Protein AF-A0A965RPR1-F1 (afdb_monomer_lite)

Structure (mmCIF, N/CA/C/O backbone):
data_AF-A0A965RPR1-F1
#
_entry.id   AF-A0A965RPR1-F1
#
loop_
_atom_site.group_PDB
_atom_site.id
_atom_site.type_symbol
_atom_site.label_atom_id
_atom_site.label_alt_id
_atom_site.label_comp_id
_atom_site.label_asym_id
_atom_site.label_entity_id
_atom_site.label_seq_id
_atom_site.pdbx_PDB_ins_code
_atom_site.Cartn_x
_atom_site.Cartn_y
_atom_site.Cartn_z
_atom_site.occupancy
_atom_site.B_iso_or_equiv
_atom_site.auth_seq_id
_atom_site.auth_comp_id
_atom_site.auth_asym_id
_atom_site.auth_atom_id
_atom_site.pdbx_PDB_model_num
ATOM 1 N N . MET A 1 1 ? 38.998 30.867 -59.339 1.00 54.34 1 MET A N 1
ATOM 2 C CA . MET A 1 1 ? 39.205 29.703 -58.448 1.00 54.34 1 MET A CA 1
ATOM 3 C C . MET A 1 1 ? 38.039 29.606 -57.476 1.00 54.34 1 MET A C 1
ATOM 5 O O . MET A 1 1 ? 37.898 30.501 -56.659 1.00 54.34 1 MET A O 1
ATOM 9 N N . ILE A 1 2 ? 37.206 28.564 -57.573 1.00 48.44 2 ILE A N 1
ATOM 10 C CA . ILE A 1 2 ? 36.244 28.164 -56.528 1.00 48.44 2 ILE A CA 1
ATOM 11 C C . ILE A 1 2 ? 36.186 26.627 -56.563 1.00 48.44 2 ILE A C 1
ATOM 13 O O . ILE A 1 2 ? 35.828 26.083 -57.611 1.00 48.44 2 ILE A O 1
ATOM 17 N N . PRO A 1 3 ? 36.564 25.893 -55.501 1.00 59.62 3 PRO A N 1
ATOM 18 C CA . PRO A 1 3 ? 36.508 24.438 -55.530 1.00 59.62 3 PRO A CA 1
ATOM 19 C C . PRO A 1 3 ? 35.072 23.948 -55.299 1.00 59.62 3 PRO A C 1
ATOM 21 O O . PRO A 1 3 ? 34.387 24.358 -54.361 1.00 59.62 3 PRO A O 1
ATOM 24 N N . ARG A 1 4 ? 34.617 23.048 -56.180 1.00 55.53 4 ARG A N 1
ATOM 25 C CA . ARG A 1 4 ? 33.331 22.345 -56.082 1.00 55.53 4 ARG A CA 1
ATOM 26 C C . ARG A 1 4 ? 33.301 21.485 -54.818 1.00 55.53 4 ARG A C 1
ATOM 28 O O . ARG A 1 4 ? 34.112 20.578 -54.649 1.00 55.53 4 ARG A O 1
ATOM 35 N N . LYS A 1 5 ? 32.308 21.754 -53.970 1.00 58.22 5 LYS A N 1
ATOM 36 C CA . LYS A 1 5 ? 31.924 20.948 -52.810 1.00 58.22 5 LYS A CA 1
ATOM 37 C C . LYS A 1 5 ? 31.617 19.523 -53.287 1.00 58.22 5 LYS A C 1
ATOM 39 O O . LYS A 1 5 ? 30.666 19.316 -54.040 1.00 58.22 5 LYS A O 1
ATOM 44 N N . GLN A 1 6 ? 32.468 18.569 -52.912 1.00 59.78 6 GLN A N 1
ATOM 45 C CA . GLN A 1 6 ? 32.285 17.163 -53.256 1.00 59.78 6 GLN A CA 1
ATOM 46 C C . GLN A 1 6 ? 30.973 16.647 -52.662 1.00 59.78 6 GLN A C 1
ATOM 48 O O . GLN A 1 6 ? 30.663 16.844 -51.486 1.00 59.78 6 GLN A O 1
ATOM 53 N N . ILE A 1 7 ? 30.202 16.011 -53.533 1.00 59.91 7 ILE A N 1
ATOM 54 C CA . ILE A 1 7 ? 28.915 15.389 -53.267 1.00 59.91 7 ILE A CA 1
ATOM 55 C C . ILE A 1 7 ? 29.144 14.267 -52.252 1.00 59.91 7 ILE A C 1
ATOM 57 O O . ILE A 1 7 ? 29.894 13.325 -52.510 1.00 59.91 7 ILE A O 1
ATOM 61 N N . GLN A 1 8 ? 28.515 14.400 -51.084 1.00 63.88 8 GLN A N 1
ATOM 62 C CA . GLN A 1 8 ? 28.476 13.364 -50.056 1.00 63.88 8 GLN A CA 1
ATOM 63 C C . GLN A 1 8 ? 28.017 12.035 -50.667 1.00 63.88 8 GLN A C 1
ATOM 65 O O . GLN A 1 8 ? 27.034 11.972 -51.407 1.00 63.88 8 GLN A O 1
ATOM 70 N N . SER A 1 9 ? 28.742 10.962 -50.357 1.00 63.06 9 SER A N 1
ATOM 71 C CA . SER A 1 9 ? 28.481 9.636 -50.905 1.00 63.06 9 SER A CA 1
ATOM 72 C C . SER A 1 9 ? 27.146 9.064 -50.376 1.00 63.06 9 SER A C 1
ATOM 74 O O . SER A 1 9 ? 26.909 9.035 -49.164 1.00 63.06 9 SER A O 1
ATOM 76 N N . PRO A 1 10 ? 26.269 8.517 -51.244 1.00 66.25 10 PRO A N 1
ATOM 77 C CA . PRO A 1 10 ? 24.941 8.006 -50.861 1.00 66.25 10 PRO A CA 1
ATOM 78 C C . PRO A 1 10 ? 24.986 6.720 -50.010 1.00 66.25 10 PRO A C 1
ATOM 80 O O . PRO A 1 10 ? 23.953 6.189 -49.596 1.00 66.25 10 PRO A O 1
ATOM 83 N N . ARG A 1 11 ? 26.183 6.169 -49.768 1.00 66.75 11 ARG A N 1
ATOM 84 C CA . ARG A 1 11 ? 26.410 5.024 -48.872 1.00 66.75 11 ARG A CA 1
ATOM 85 C C . ARG A 1 11 ? 26.648 5.474 -47.431 1.00 66.75 11 ARG A C 1
ATOM 87 O O . ARG A 1 11 ? 26.080 4.870 -46.530 1.00 66.75 11 ARG A O 1
ATOM 94 N N . ALA A 1 12 ? 27.400 6.557 -47.222 1.00 66.06 12 ALA A N 1
ATOM 95 C CA . ALA A 1 12 ? 27.629 7.115 -45.889 1.00 66.06 12 ALA A CA 1
ATOM 96 C C . ALA A 1 12 ? 26.321 7.629 -45.272 1.00 66.06 12 ALA A C 1
ATOM 98 O O . ALA A 1 12 ? 26.032 7.339 -44.116 1.00 66.06 12 ALA A O 1
ATOM 99 N N . PHE A 1 13 ? 25.477 8.288 -46.073 1.00 70.50 13 PHE A N 1
ATOM 100 C CA . PHE A 1 13 ? 24.159 8.745 -45.625 1.00 70.50 13 PHE A CA 1
ATOM 101 C C . PHE A 1 13 ? 23.239 7.587 -45.196 1.00 70.50 13 PHE A C 1
ATOM 103 O O . PHE A 1 13 ? 22.630 7.646 -44.132 1.00 70.50 13 PHE A O 1
ATOM 110 N N . ARG A 1 14 ? 23.190 6.489 -45.970 1.00 74.81 14 ARG A N 1
ATOM 111 C CA . ARG A 1 14 ? 22.409 5.290 -45.605 1.00 74.81 14 ARG A CA 1
ATOM 112 C C . ARG A 1 14 ? 22.942 4.591 -44.356 1.00 74.81 14 ARG A C 1
ATOM 114 O O . ARG A 1 14 ? 22.150 4.119 -43.551 1.00 74.81 14 ARG A O 1
ATOM 121 N N . LEU A 1 15 ? 24.261 4.545 -44.171 1.00 77.44 15 LEU A N 1
ATOM 122 C CA . LEU A 1 15 ? 24.865 3.964 -42.971 1.00 77.44 15 LEU A CA 1
ATOM 123 C C . LEU A 1 15 ? 24.534 4.779 -41.719 1.00 77.44 15 LEU A C 1
ATOM 125 O O . LEU A 1 15 ? 24.124 4.199 -40.719 1.00 77.44 15 LEU A O 1
ATOM 129 N N . VAL A 1 16 ? 24.640 6.109 -41.784 1.00 81.25 16 VAL A N 1
ATOM 130 C CA . VAL A 1 16 ? 24.282 6.989 -40.660 1.00 81.25 16 VAL A CA 1
ATOM 131 C C . VAL A 1 16 ? 22.796 6.864 -40.319 1.00 81.25 16 VAL A C 1
ATOM 133 O O . VAL A 1 16 ? 22.451 6.758 -39.144 1.00 81.25 16 VAL A O 1
ATOM 136 N N . LEU A 1 17 ? 21.924 6.800 -41.330 1.00 82.44 17 LEU A N 1
ATOM 137 C CA . LEU A 1 17 ? 20.487 6.618 -41.129 1.00 82.44 17 LEU A CA 1
ATOM 138 C C . LEU A 1 17 ? 20.167 5.263 -40.475 1.00 82.44 17 LEU A C 1
ATOM 140 O O . LEU A 1 17 ? 19.390 5.214 -39.526 1.00 82.44 17 LEU A O 1
ATOM 144 N N . ASN A 1 18 ? 20.806 4.178 -40.924 1.00 85.81 18 ASN A N 1
ATOM 145 C CA . ASN A 1 18 ? 20.609 2.846 -40.349 1.00 85.81 18 ASN A CA 1
ATOM 146 C C . ASN A 1 18 ? 21.106 2.769 -38.902 1.00 85.81 18 ASN A C 1
ATOM 148 O O . ASN A 1 18 ? 20.420 2.219 -38.049 1.00 85.81 18 ASN A O 1
ATOM 152 N N . VAL A 1 19 ? 22.273 3.345 -38.602 1.00 90.50 19 VAL A N 1
ATOM 153 C CA . VAL A 1 19 ? 22.807 3.391 -37.232 1.00 90.50 19 VAL A CA 1
ATOM 154 C C . VAL A 1 19 ? 21.889 4.201 -36.318 1.00 90.50 19 VAL A C 1
ATOM 156 O O . VAL A 1 19 ? 21.636 3.785 -35.190 1.00 90.50 19 VAL A O 1
ATOM 159 N N . ASN A 1 20 ? 21.347 5.318 -36.809 1.00 91.81 20 ASN A N 1
ATOM 160 C CA . ASN A 1 20 ? 20.403 6.140 -36.060 1.00 91.81 20 ASN A CA 1
ATOM 161 C C . ASN A 1 20 ? 19.109 5.372 -35.734 1.00 91.81 20 ASN A C 1
ATOM 163 O O . ASN A 1 20 ? 18.695 5.345 -34.577 1.00 91.81 20 ASN A O 1
ATOM 167 N N . TRP A 1 21 ? 18.536 4.663 -36.713 1.00 94.12 21 TRP A N 1
ATOM 168 C CA . TRP A 1 21 ? 17.373 3.796 -36.497 1.00 94.12 21 TRP A CA 1
ATOM 169 C C . TRP A 1 21 ? 17.644 2.678 -35.491 1.00 94.12 21 TRP A C 1
ATOM 171 O O . TRP A 1 21 ? 16.818 2.436 -34.614 1.00 94.12 21 TRP A O 1
ATOM 181 N N . THR A 1 22 ? 18.808 2.031 -35.567 1.00 92.19 22 THR A N 1
ATOM 182 C CA . THR A 1 22 ? 19.199 0.990 -34.608 1.00 92.19 22 THR A CA 1
ATOM 183 C C . THR A 1 22 ? 19.332 1.556 -33.193 1.00 92.19 22 THR A C 1
ATOM 185 O O . THR A 1 22 ? 18.871 0.933 -32.241 1.00 92.19 22 THR A O 1
ATOM 188 N N . LEU A 1 23 ? 19.895 2.759 -33.040 1.00 91.62 23 LEU A N 1
ATOM 189 C CA . LEU A 1 23 ? 19.983 3.442 -31.746 1.0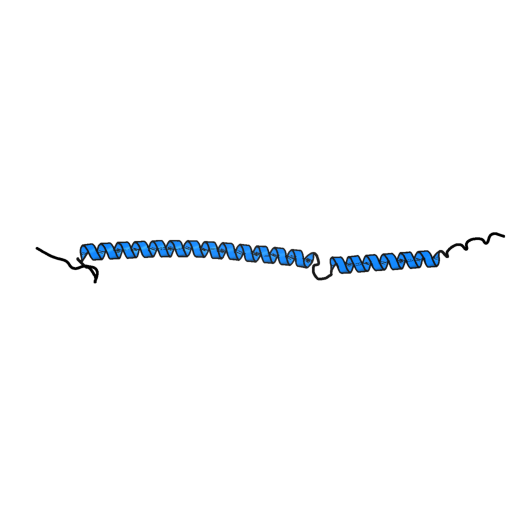0 91.62 23 LEU A CA 1
ATOM 190 C C . LEU A 1 23 ? 18.598 3.756 -31.167 1.00 91.62 23 LEU A C 1
ATOM 192 O O . LEU A 1 23 ? 18.358 3.503 -29.988 1.00 91.62 23 LEU A O 1
ATOM 196 N N . ILE A 1 24 ? 17.677 4.258 -31.995 1.00 91.31 24 ILE A N 1
ATOM 197 C C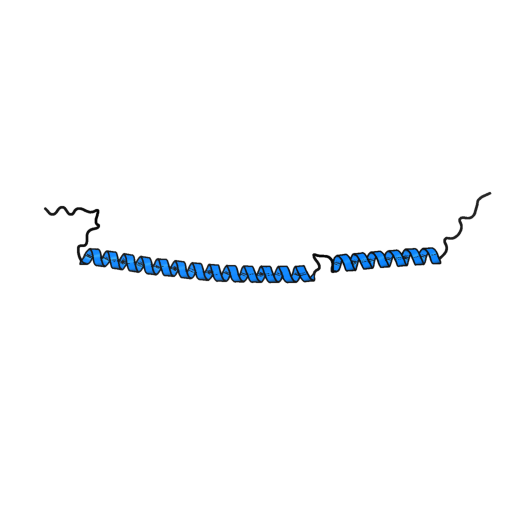A . ILE A 1 24 ? 16.292 4.533 -31.587 1.00 91.31 24 ILE A CA 1
ATOM 198 C C . ILE A 1 24 ? 15.580 3.234 -31.191 1.00 91.31 24 ILE A C 1
ATOM 200 O O . ILE A 1 24 ? 14.914 3.195 -30.160 1.00 91.31 24 ILE A O 1
ATOM 204 N N . ALA A 1 25 ? 15.754 2.154 -31.955 1.00 90.62 25 ALA A N 1
ATOM 205 C CA . ALA A 1 25 ? 15.167 0.854 -31.643 1.00 90.62 25 ALA A CA 1
ATOM 206 C C . ALA A 1 25 ? 15.693 0.288 -30.313 1.00 90.62 25 ALA A C 1
ATOM 208 O O . ALA A 1 25 ? 14.906 -0.195 -29.502 1.00 90.62 25 ALA A O 1
ATOM 209 N N . ILE A 1 26 ? 16.999 0.402 -30.048 1.00 87.81 26 ILE A N 1
ATOM 210 C CA . ILE A 1 26 ? 17.601 -0.010 -28.772 1.00 87.81 26 ILE A CA 1
ATOM 211 C C . ILE A 1 26 ? 17.047 0.831 -27.620 1.00 87.81 26 ILE A C 1
ATOM 213 O O . ILE A 1 26 ? 16.690 0.268 -26.590 1.00 87.81 26 ILE A O 1
ATOM 217 N N . LEU A 1 27 ? 16.919 2.151 -27.787 1.00 84.69 27 LEU A N 1
ATOM 218 C CA . LEU A 1 27 ? 16.325 3.026 -26.771 1.00 84.69 27 LEU A CA 1
ATOM 219 C C . LEU A 1 27 ? 14.849 2.700 -26.514 1.00 84.69 27 LEU A C 1
ATOM 221 O O . LEU A 1 27 ? 14.425 2.706 -25.361 1.00 84.69 27 LEU A O 1
ATOM 225 N N . LEU A 1 28 ? 14.077 2.367 -27.551 1.00 84.31 28 LEU A N 1
ATOM 226 C CA . LEU A 1 28 ? 12.683 1.944 -27.409 1.00 84.31 28 LEU A CA 1
ATOM 227 C C . LEU A 1 28 ? 12.571 0.606 -26.683 1.00 84.31 28 LEU A C 1
ATOM 229 O O . LEU A 1 28 ? 11.787 0.490 -25.747 1.00 84.31 28 LEU A O 1
ATOM 233 N N . VAL A 1 29 ? 13.383 -0.387 -27.048 1.00 82.38 29 VAL A N 1
ATOM 234 C CA . VAL A 1 29 ? 13.411 -1.682 -26.357 1.00 82.38 29 VAL A CA 1
ATOM 235 C C . VAL A 1 29 ? 13.858 -1.492 -24.908 1.00 82.38 29 VAL A C 1
ATOM 237 O O . VAL A 1 29 ? 13.201 -1.975 -23.993 1.00 82.38 29 VAL A O 1
ATOM 240 N N . MET A 1 30 ? 14.915 -0.725 -24.656 1.00 74.62 30 MET A N 1
ATOM 241 C CA . MET A 1 30 ? 15.401 -0.471 -23.301 1.00 74.62 30 MET A CA 1
ATOM 242 C C . MET A 1 30 ? 14.403 0.351 -22.467 1.00 74.62 30 MET A C 1
ATOM 244 O O . MET A 1 30 ? 14.280 0.113 -21.271 1.00 74.62 30 MET A O 1
ATOM 248 N N . GLY A 1 31 ? 13.647 1.266 -23.078 1.00 71.69 31 GLY A N 1
ATOM 249 C CA . GLY A 1 31 ? 12.582 2.029 -22.419 1.00 71.69 31 GLY A CA 1
ATOM 250 C C . GLY A 1 31 ? 11.315 1.210 -22.154 1.00 71.69 31 GLY A C 1
ATOM 251 O O . GLY A 1 31 ? 10.690 1.368 -21.109 1.00 71.69 31 GLY A O 1
ATOM 252 N N . MET A 1 32 ? 10.953 0.297 -23.059 1.00 67.88 32 MET A N 1
ATOM 253 C CA . MET A 1 32 ? 9.804 -0.599 -22.887 1.00 67.88 32 MET A CA 1
ATOM 254 C C . MET A 1 32 ? 10.096 -1.752 -21.914 1.00 67.88 32 MET A C 1
ATOM 256 O O . MET A 1 32 ? 9.196 -2.167 -21.183 1.00 67.88 32 MET A O 1
ATOM 260 N N . PHE A 1 33 ? 11.340 -2.249 -21.876 1.00 68.50 33 PHE A N 1
ATOM 261 C CA . PHE A 1 33 ? 11.752 -3.427 -21.095 1.00 68.50 33 PHE A CA 1
ATOM 262 C C . PHE A 1 33 ? 12.647 -3.122 -19.876 1.00 68.50 33 PHE A C 1
ATOM 264 O O . PHE A 1 33 ? 12.933 -4.020 -19.086 1.00 68.50 33 PHE A O 1
ATOM 271 N N . GLY A 1 34 ? 13.122 -1.891 -19.680 1.00 60.94 34 GLY A N 1
ATOM 272 C CA . GLY A 1 34 ? 14.093 -1.570 -18.629 1.00 60.94 34 GLY A CA 1
ATOM 273 C C . GLY A 1 34 ? 13.462 -1.244 -17.276 1.00 60.94 34 GLY A C 1
ATOM 274 O O . GLY A 1 34 ? 12.870 -0.182 -17.137 1.00 60.94 34 GLY A O 1
ATOM 275 N N . LYS A 1 35 ? 13.657 -2.123 -16.275 1.00 55.38 35 LYS A N 1
ATOM 276 C CA . LYS A 1 35 ? 13.507 -1.975 -14.795 1.00 55.38 35 LYS A CA 1
ATOM 277 C C . LYS A 1 35 ? 12.216 -1.345 -14.212 1.00 55.38 35 LYS A C 1
ATOM 279 O O . LYS A 1 35 ? 12.029 -1.387 -13.002 1.00 55.38 35 LYS A O 1
ATOM 284 N N . ARG A 1 36 ? 11.346 -0.764 -15.038 1.00 55.25 36 ARG A N 1
ATOM 285 C CA . ARG A 1 36 ? 10.021 -0.181 -14.760 1.00 55.25 36 ARG A CA 1
ATOM 286 C C . ARG A 1 36 ? 9.105 -0.370 -15.980 1.00 55.25 36 ARG A C 1
ATOM 288 O O . ARG A 1 36 ? 8.305 0.505 -16.307 1.00 55.25 36 ARG A O 1
ATOM 295 N N . GLY A 1 37 ? 9.286 -1.462 -16.724 1.00 60.00 37 GLY A N 1
ATOM 296 C CA . GLY A 1 37 ? 8.493 -1.729 -17.925 1.00 60.00 37 GLY A CA 1
ATOM 297 C C . GLY A 1 37 ? 7.003 -1.842 -17.591 1.00 60.00 37 GLY A C 1
ATOM 298 O O . GLY A 1 37 ? 6.638 -2.229 -16.480 1.00 60.00 37 GLY A O 1
ATOM 299 N N . TRP A 1 38 ? 6.133 -1.534 -18.560 1.00 57.69 38 TRP A N 1
ATOM 300 C CA . TRP A 1 38 ? 4.661 -1.548 -18.427 1.00 57.69 38 TRP A CA 1
ATOM 301 C C . TRP A 1 38 ? 4.092 -2.815 -17.755 1.00 57.69 38 TRP A C 1
ATOM 303 O O . TRP A 1 38 ? 3.030 -2.768 -17.131 1.00 57.69 38 TRP A O 1
ATOM 313 N N . LEU A 1 39 ? 4.798 -3.944 -17.864 1.00 61.38 39 LEU A N 1
ATOM 314 C CA . LEU A 1 39 ? 4.419 -5.214 -17.251 1.00 61.38 39 LEU A CA 1
ATOM 315 C C . LEU A 1 39 ? 4.528 -5.197 -15.714 1.00 61.38 39 LEU A C 1
ATOM 317 O O . LEU A 1 39 ? 3.632 -5.704 -15.037 1.00 61.38 39 LEU A O 1
ATOM 321 N N . ASP A 1 40 ? 5.581 -4.582 -15.169 1.00 62.78 40 ASP A N 1
ATOM 322 C CA . ASP A 1 40 ? 5.784 -4.460 -13.721 1.00 62.78 40 ASP A CA 1
ATOM 323 C C . ASP A 1 40 ? 4.816 -3.448 -13.122 1.00 62.78 40 ASP A C 1
ATOM 325 O O . ASP A 1 40 ? 4.270 -3.683 -12.049 1.00 62.78 40 ASP A O 1
ATOM 329 N N . LEU A 1 41 ? 4.506 -2.372 -13.851 1.00 62.69 41 LEU A N 1
ATOM 330 C CA . LEU A 1 41 ? 3.531 -1.385 -13.394 1.00 62.69 41 LEU A CA 1
ATOM 331 C C . LEU A 1 41 ? 2.137 -2.008 -13.223 1.00 62.69 41 LEU A C 1
ATOM 333 O O . LEU A 1 41 ? 1.447 -1.728 -12.246 1.00 62.69 41 LEU A O 1
ATOM 337 N N . LYS A 1 42 ? 1.742 -2.918 -14.124 1.00 64.69 42 LYS A N 1
ATOM 338 C CA . LYS A 1 42 ? 0.470 -3.644 -14.012 1.00 64.69 42 LYS A CA 1
ATOM 339 C C . LYS A 1 42 ? 0.471 -4.642 -12.850 1.00 64.69 42 LYS A C 1
ATOM 341 O O . LYS A 1 42 ? -0.529 -4.744 -12.143 1.00 64.69 42 LYS A O 1
ATOM 346 N N . ARG A 1 43 ? 1.583 -5.354 -12.631 1.00 67.06 43 ARG A N 1
ATOM 347 C CA . ARG A 1 43 ? 1.728 -6.280 -11.494 1.00 67.06 43 ARG A CA 1
ATOM 348 C C . ARG A 1 43 ? 1.705 -5.535 -10.162 1.00 67.06 43 ARG A C 1
ATOM 350 O O . ARG A 1 43 ? 0.916 -5.901 -9.303 1.00 67.06 43 ARG A O 1
ATOM 357 N N . MET A 1 44 ? 2.460 -4.443 -10.032 1.00 67.94 44 MET A N 1
ATOM 358 C CA . MET A 1 44 ? 2.481 -3.620 -8.818 1.00 67.94 44 MET A CA 1
ATOM 359 C C . MET A 1 44 ? 1.112 -3.007 -8.509 1.00 67.94 44 MET A C 1
ATOM 361 O O . MET A 1 44 ? 0.728 -2.933 -7.345 1.00 67.94 44 MET A O 1
ATOM 365 N N . ASN A 1 45 ? 0.349 -2.603 -9.529 1.00 71.81 45 ASN A N 1
ATOM 366 C CA . ASN A 1 45 ? -0.986 -2.051 -9.307 1.00 71.81 45 ASN A CA 1
ATOM 367 C C . ASN A 1 45 ? -1.982 -3.121 -8.824 1.00 71.81 45 ASN A C 1
ATOM 369 O O . ASN A 1 45 ? -2.761 -2.869 -7.908 1.00 71.81 45 ASN A O 1
ATOM 373 N N . ASN A 1 46 ? -1.911 -4.334 -9.383 1.00 72.12 46 ASN A N 1
ATOM 374 C CA . ASN A 1 46 ? -2.721 -5.465 -8.924 1.00 72.12 46 ASN A CA 1
ATOM 375 C C . ASN A 1 46 ? -2.340 -5.907 -7.502 1.00 72.12 46 ASN A C 1
ATOM 377 O O . ASN A 1 46 ? -3.220 -6.207 -6.698 1.00 72.12 46 ASN A O 1
ATOM 381 N N . GLU A 1 47 ? -1.044 -5.925 -7.179 1.00 72.62 47 GLU A N 1
ATOM 382 C CA . GLU A 1 47 ? -0.540 -6.252 -5.841 1.00 72.62 47 GLU A CA 1
ATOM 383 C C . GLU A 1 47 ? -1.042 -5.232 -4.805 1.00 72.62 47 GLU A C 1
ATOM 385 O O . GLU A 1 47 ? -1.574 -5.616 -3.765 1.00 72.62 47 GLU A O 1
ATOM 390 N N . ASN A 1 48 ? -0.972 -3.934 -5.126 1.00 76.12 48 ASN A N 1
ATOM 391 C CA . ASN A 1 48 ? -1.500 -2.865 -4.276 1.00 76.12 48 ASN A CA 1
ATOM 392 C C . ASN A 1 48 ? -3.010 -2.991 -4.053 1.00 76.12 48 ASN A C 1
ATOM 394 O O . ASN A 1 48 ? -3.470 -2.857 -2.921 1.00 76.12 48 ASN A O 1
ATOM 398 N N . GLN A 1 49 ? -3.783 -3.279 -5.104 1.00 79.31 49 GLN A N 1
ATOM 399 C CA . GLN A 1 49 ? -5.227 -3.493 -4.971 1.00 79.31 49 GLN A CA 1
ATOM 400 C C . GLN A 1 49 ? -5.550 -4.715 -4.106 1.00 79.31 49 GLN A C 1
ATOM 402 O O . GLN A 1 49 ? -6.465 -4.661 -3.285 1.00 79.31 49 GLN A O 1
ATOM 407 N N . ARG A 1 50 ? -4.789 -5.809 -4.243 1.00 84.88 50 ARG A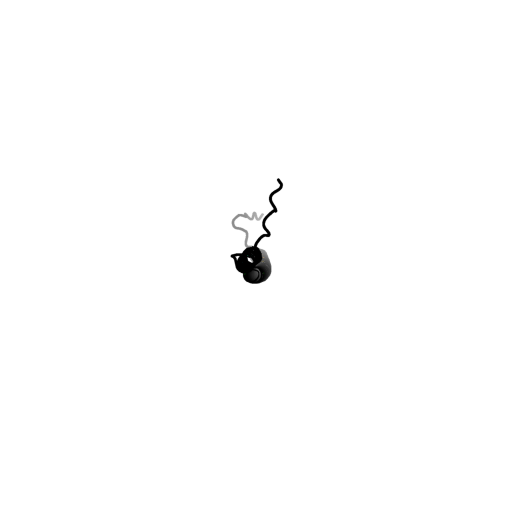 N 1
ATOM 408 C CA . ARG A 1 50 ? -4.964 -7.000 -3.404 1.00 84.88 50 ARG A CA 1
ATOM 409 C C . ARG A 1 50 ? -4.706 -6.686 -1.933 1.00 84.88 50 ARG A C 1
ATOM 411 O O . ARG A 1 50 ? -5.551 -6.998 -1.101 1.00 84.88 50 ARG A O 1
ATOM 418 N N . ILE A 1 51 ? -3.590 -6.025 -1.630 1.00 82.56 51 ILE A N 1
ATOM 419 C CA . ILE A 1 51 ? -3.218 -5.664 -0.257 1.00 82.56 51 ILE A CA 1
ATOM 420 C C . ILE A 1 51 ? -4.253 -4.710 0.352 1.00 82.56 51 ILE A C 1
ATOM 422 O O . ILE A 1 51 ? -4.658 -4.904 1.494 1.00 82.56 51 ILE A O 1
ATOM 426 N N . GLN A 1 52 ? -4.740 -3.720 -0.403 1.00 83.81 52 GLN A N 1
ATOM 427 C CA . GLN A 1 52 ? -5.799 -2.821 0.075 1.00 83.81 52 GLN A CA 1
ATOM 428 C C . GLN A 1 52 ? -7.101 -3.567 0.390 1.00 83.81 52 GLN A C 1
ATOM 430 O O . GLN A 1 52 ? -7.729 -3.292 1.411 1.00 83.81 52 GLN A O 1
ATOM 435 N N . ASN A 1 53 ? -7.481 -4.537 -0.445 1.00 86.50 53 ASN A N 1
ATOM 436 C CA . ASN A 1 53 ? -8.663 -5.366 -0.210 1.00 86.50 53 ASN A CA 1
ATOM 437 C C . ASN A 1 53 ? -8.500 -6.321 0.981 1.00 86.50 53 ASN A C 1
ATOM 439 O O . ASN A 1 53 ? -9.473 -6.630 1.663 1.00 86.50 53 ASN A O 1
ATOM 443 N N . GLU A 1 54 ? -7.296 -6.827 1.235 1.00 86.50 54 GLU A N 1
ATOM 444 C CA . GLU A 1 54 ? -7.025 -7.624 2.436 1.00 86.50 54 GLU A CA 1
ATOM 445 C C . GLU A 1 54 ? -7.080 -6.750 3.693 1.00 86.50 54 GLU A C 1
ATOM 447 O O . GLU A 1 54 ? -7.674 -7.143 4.696 1.00 86.50 54 GLU A O 1
ATOM 452 N N . LEU A 1 55 ? -6.550 -5.529 3.620 1.00 86.75 55 LEU A N 1
ATOM 453 C CA . LEU A 1 55 ? -6.549 -4.586 4.733 1.00 86.75 55 LEU A CA 1
ATOM 454 C C . LEU A 1 55 ? -7.967 -4.141 5.116 1.00 86.75 55 LEU A C 1
ATOM 456 O O . LEU A 1 55 ? -8.284 -4.083 6.303 1.00 86.75 55 LEU A O 1
ATOM 460 N N . SER A 1 56 ? -8.837 -3.886 4.133 1.00 86.94 56 SER A N 1
ATOM 461 C CA . SER A 1 56 ? -10.240 -3.548 4.397 1.00 86.94 56 SER A CA 1
ATOM 462 C C . SER A 1 56 ? -10.996 -4.701 5.059 1.00 86.94 56 SER A C 1
ATOM 464 O O . SER A 1 56 ? -11.687 -4.478 6.050 1.00 86.94 56 SER A O 1
ATOM 466 N N . LYS A 1 57 ? -10.796 -5.941 4.595 1.00 89.12 57 LYS A N 1
ATOM 467 C CA . LYS A 1 57 ? -11.407 -7.136 5.204 1.00 89.12 57 LYS A CA 1
ATOM 468 C C . LYS A 1 57 ? -10.966 -7.350 6.649 1.00 89.12 57 LYS A C 1
ATOM 470 O O . LYS A 1 57 ? -11.790 -7.655 7.505 1.00 89.12 57 LYS A O 1
ATOM 475 N N . VAL A 1 58 ? -9.672 -7.198 6.930 1.00 88.19 58 VAL A N 1
ATOM 476 C CA . VAL A 1 58 ? -9.142 -7.351 8.294 1.00 88.19 58 VAL A CA 1
ATOM 477 C C . VAL A 1 58 ? -9.672 -6.248 9.211 1.00 88.19 58 VAL A C 1
ATOM 479 O O . VAL A 1 58 ? -10.005 -6.516 10.365 1.00 88.19 58 VAL A O 1
ATOM 482 N N . GLN A 1 59 ? -9.792 -5.020 8.705 1.00 87.38 59 GLN A N 1
ATOM 483 C CA . GLN A 1 59 ? -10.350 -3.910 9.471 1.00 87.38 59 GLN A CA 1
ATOM 484 C C . GLN A 1 59 ? -11.832 -4.138 9.806 1.00 87.38 59 GLN A C 1
ATOM 486 O O . GLN A 1 59 ? -12.223 -3.965 10.957 1.00 87.38 59 GLN A O 1
ATOM 491 N N . GLU A 1 60 ? -12.630 -4.614 8.849 1.00 90.88 60 GLU A N 1
ATOM 492 C CA . GLU A 1 60 ? -14.038 -4.962 9.075 1.00 90.88 60 GLU A CA 1
ATOM 493 C C . GLU A 1 60 ? -14.189 -6.069 10.131 1.00 90.88 60 GLU A C 1
ATOM 495 O O . GLU A 1 60 ? -14.967 -5.934 11.073 1.00 90.88 60 GLU A O 1
ATOM 500 N N . GLN A 1 61 ? -13.382 -7.132 10.045 1.00 88.12 61 GLN A N 1
ATOM 501 C CA . GLN A 1 61 ? -13.380 -8.209 11.044 1.00 88.12 61 GLN A CA 1
ATOM 502 C C . GLN A 1 61 ? -13.010 -7.706 12.440 1.00 88.12 61 GLN A C 1
ATOM 504 O O . GLN A 1 61 ? -13.617 -8.113 13.431 1.00 88.12 61 GLN A O 1
ATOM 509 N N . LYS A 1 62 ? -12.025 -6.808 12.530 1.00 90.00 62 LYS A N 1
ATOM 510 C CA . LYS A 1 62 ? -11.632 -6.188 13.795 1.00 90.00 62 LYS A CA 1
ATOM 511 C C . LYS A 1 62 ? -12.780 -5.382 14.393 1.00 90.00 62 LYS A C 1
ATOM 513 O O . LYS A 1 62 ? -13.026 -5.497 15.592 1.00 90.00 62 LYS A O 1
ATOM 518 N N . ASP A 1 63 ? -13.468 -4.581 13.588 1.00 88.75 63 ASP A N 1
ATOM 519 C CA . ASP A 1 63 ? -14.558 -3.733 14.070 1.00 88.75 63 ASP A CA 1
ATOM 520 C C . ASP A 1 63 ? -15.750 -4.574 14.555 1.00 88.75 63 ASP A C 1
ATOM 522 O O . ASP A 1 63 ? -16.305 -4.293 15.623 1.00 88.75 63 ASP A O 1
ATOM 526 N N . VAL A 1 64 ? -16.060 -5.675 13.860 1.00 91.25 64 VAL A N 1
ATOM 527 C CA . VAL A 1 64 ? -17.038 -6.674 14.320 1.00 91.25 64 VAL A CA 1
ATOM 528 C C . VAL A 1 64 ? -16.616 -7.281 15.661 1.00 91.25 64 VAL A C 1
ATOM 530 O O . VAL A 1 64 ? -17.384 -7.206 16.621 1.00 91.25 64 VAL A O 1
ATOM 533 N N . LEU A 1 65 ? -15.385 -7.791 15.783 1.00 88.75 65 LEU A N 1
ATOM 534 C CA . LEU A 1 65 ? -14.899 -8.393 17.034 1.00 88.75 65 LEU A CA 1
ATOM 535 C C . LEU A 1 65 ? -14.909 -7.402 18.204 1.00 88.75 65 LEU A C 1
ATOM 537 O O . LEU A 1 65 ? -15.279 -7.754 19.320 1.00 88.75 65 LEU A O 1
ATOM 541 N N . VAL A 1 66 ? -14.508 -6.151 17.974 1.00 89.12 66 VAL A N 1
ATOM 542 C CA . VAL A 1 66 ? -14.519 -5.117 19.019 1.00 89.12 66 VAL A CA 1
ATOM 543 C C . VAL A 1 66 ? -15.946 -4.821 19.472 1.00 89.12 66 VAL A C 1
ATOM 545 O O . VAL A 1 66 ? -16.175 -4.630 20.669 1.00 89.12 66 VAL A O 1
ATOM 548 N N . SER A 1 67 ? -16.905 -4.784 18.546 1.00 87.31 67 SER A N 1
ATOM 549 C CA . SER A 1 67 ? -18.313 -4.587 18.893 1.00 87.31 67 SER A CA 1
ATOM 550 C C . SER A 1 67 ? -18.863 -5.749 19.727 1.00 87.31 67 SER A C 1
ATOM 552 O O . SER A 1 67 ? -19.515 -5.512 20.744 1.00 87.31 67 SER A O 1
ATOM 554 N N . GLU A 1 68 ? -18.508 -6.986 19.376 1.00 86.94 68 GLU A N 1
ATOM 555 C CA . GLU A 1 68 ? -18.897 -8.190 20.109 1.00 86.94 68 GLU A CA 1
ATOM 556 C C . GLU A 1 68 ? -18.291 -8.207 21.518 1.00 86.94 68 GLU A C 1
ATOM 558 O O . GLU A 1 68 ? -19.004 -8.406 22.500 1.00 86.94 68 GLU A O 1
ATOM 563 N N . ILE A 1 69 ? -17.000 -7.882 21.650 1.00 85.94 69 ILE A N 1
ATOM 564 C CA . ILE A 1 69 ? -16.333 -7.766 22.954 1.00 85.94 69 ILE A CA 1
ATOM 565 C C . ILE A 1 69 ? -17.030 -6.724 23.834 1.00 85.94 69 ILE A C 1
ATOM 567 O O . ILE A 1 69 ? -17.257 -6.982 25.016 1.00 85.94 69 ILE A O 1
ATOM 571 N N . ARG A 1 70 ? -17.387 -5.555 23.286 1.00 85.62 70 ARG A N 1
ATOM 572 C CA . ARG A 1 70 ? -18.098 -4.519 24.054 1.00 85.62 70 ARG A CA 1
ATOM 573 C C . ARG A 1 70 ? -19.474 -4.993 24.507 1.00 85.62 70 ARG A C 1
ATOM 575 O O . ARG A 1 70 ? -19.817 -4.777 25.666 1.00 85.62 70 ARG A O 1
ATOM 582 N N . ALA A 1 71 ? -20.229 -5.653 23.631 1.00 82.88 71 ALA A N 1
ATOM 583 C CA . ALA A 1 71 ? -21.539 -6.200 23.972 1.00 82.88 71 ALA A CA 1
ATOM 584 C C . ALA A 1 71 ? -21.433 -7.244 25.097 1.00 82.88 71 ALA A C 1
ATOM 586 O O . ALA A 1 71 ? -22.138 -7.145 26.101 1.00 82.88 71 ALA A O 1
ATOM 587 N N . LEU A 1 72 ? -20.484 -8.180 24.985 1.00 80.44 72 LEU A N 1
ATOM 588 C CA . LEU A 1 72 ? -20.233 -9.213 25.994 1.00 80.44 72 LEU A CA 1
ATOM 589 C C . LEU A 1 72 ? -19.760 -8.628 27.332 1.00 80.44 72 LEU A C 1
ATOM 591 O O . LEU A 1 72 ? -20.180 -9.082 28.397 1.00 80.44 72 LEU A O 1
ATOM 595 N N . GLN A 1 73 ? -18.894 -7.611 27.307 1.00 80.38 73 GLN A N 1
ATOM 596 C CA . GLN A 1 73 ? -18.448 -6.926 28.521 1.00 80.38 73 GLN A CA 1
ATOM 597 C C . GLN A 1 73 ? -19.591 -6.178 29.202 1.00 80.38 73 GLN A C 1
ATOM 599 O O . GLN A 1 73 ? -19.703 -6.234 30.424 1.00 80.38 73 GLN A O 1
ATOM 604 N N . GLN A 1 74 ? -20.436 -5.494 28.432 1.00 81.25 74 GLN A N 1
ATOM 605 C CA . GLN A 1 74 ? -21.570 -4.753 28.969 1.00 81.25 74 GLN A CA 1
ATOM 606 C C . GLN A 1 74 ? -22.601 -5.692 29.604 1.00 81.25 74 GLN A C 1
ATOM 608 O O . GLN A 1 74 ? -23.085 -5.399 30.695 1.00 81.25 74 GLN A O 1
ATOM 613 N N . ASP A 1 75 ? -22.868 -6.842 28.983 1.00 79.94 75 ASP A N 1
ATOM 614 C CA . ASP A 1 75 ? -23.742 -7.871 29.548 1.00 79.94 75 ASP A CA 1
ATOM 615 C C . ASP A 1 75 ? -23.143 -8.468 30.834 1.00 79.94 75 ASP A C 1
ATOM 617 O O . ASP A 1 75 ? -23.790 -8.493 31.879 1.00 79.94 75 ASP A O 1
ATOM 621 N N . ARG A 1 76 ? -21.846 -8.809 30.837 1.00 76.12 76 ARG A N 1
ATOM 622 C CA . ARG A 1 76 ? -21.158 -9.273 32.054 1.00 76.12 76 ARG A CA 1
ATOM 623 C C . ARG A 1 76 ? -21.199 -8.239 33.183 1.00 76.12 76 ARG A C 1
ATOM 625 O O . ARG A 1 76 ? -21.440 -8.605 34.330 1.00 76.12 76 ARG A O 1
ATOM 632 N N . GLN A 1 77 ? -20.971 -6.962 32.881 1.00 78.19 77 GLN A N 1
ATOM 633 C CA . GLN A 1 77 ? -21.067 -5.874 33.860 1.00 78.19 77 GLN A CA 1
ATOM 634 C C . GLN A 1 77 ? -22.504 -5.705 34.380 1.00 78.19 77 GLN A C 1
ATOM 636 O O . GLN A 1 77 ? -22.698 -5.485 35.576 1.00 78.19 77 GLN A O 1
ATOM 641 N N . ALA A 1 78 ? -23.513 -5.843 33.516 1.00 74.62 78 ALA A N 1
ATOM 642 C CA . ALA A 1 78 ? -24.922 -5.786 33.902 1.00 74.62 78 ALA A CA 1
ATOM 643 C C . ALA A 1 78 ? -25.322 -6.969 34.799 1.00 74.62 78 ALA A C 1
ATOM 645 O O . ALA A 1 78 ? -25.994 -6.775 35.818 1.00 74.62 78 ALA A O 1
ATOM 646 N N . GLN A 1 79 ? -24.858 -8.177 34.474 1.00 75.81 79 GLN A N 1
ATOM 647 C CA . GLN A 1 79 ? -25.045 -9.371 35.296 1.00 75.81 79 GLN A CA 1
ATOM 648 C C . GLN A 1 79 ? -24.363 -9.210 36.654 1.00 75.81 79 GLN A C 1
ATOM 650 O O . GLN A 1 79 ? -24.999 -9.406 37.684 1.00 75.81 79 GLN A O 1
ATOM 655 N N . GLU A 1 80 ? -23.108 -8.762 36.684 1.00 76.56 80 GLU A N 1
ATOM 656 C CA . GLU A 1 80 ? -22.370 -8.520 37.926 1.00 76.56 80 GLU A CA 1
ATOM 657 C C . GLU A 1 80 ? -23.056 -7.467 38.808 1.00 76.56 80 GLU A C 1
ATOM 659 O O . GLU A 1 80 ? -23.192 -7.651 40.017 1.00 76.56 80 GLU A O 1
ATOM 664 N N . HIS A 1 81 ? -23.538 -6.374 38.214 1.00 77.38 81 HIS A N 1
ATOM 665 C CA . HIS A 1 81 ? -24.265 -5.335 38.937 1.00 77.38 81 HIS A CA 1
ATOM 666 C C . HIS A 1 81 ? -25.588 -5.849 39.523 1.00 77.38 81 HIS A C 1
ATOM 668 O O . HIS A 1 81 ? -25.942 -5.508 40.653 1.00 77.38 81 HIS A O 1
ATOM 674 N N . THR A 1 82 ? -26.299 -6.695 38.778 1.00 70.44 82 THR A N 1
ATOM 675 C CA . THR A 1 82 ? -27.552 -7.320 39.225 1.00 70.44 82 THR A CA 1
ATOM 676 C C . THR A 1 82 ? -27.292 -8.311 40.356 1.00 70.44 82 THR A C 1
ATOM 678 O O . THR A 1 82 ? -27.963 -8.263 41.383 1.00 70.44 82 THR A O 1
ATOM 681 N N . ILE A 1 83 ? -26.261 -9.147 40.220 1.00 72.69 83 ILE A N 1
ATOM 682 C CA . ILE A 1 83 ? -25.818 -10.089 41.252 1.00 72.69 83 ILE A CA 1
ATOM 683 C C . ILE A 1 83 ? -25.399 -9.339 42.524 1.00 72.69 83 ILE A C 1
ATOM 685 O O . ILE A 1 83 ? -25.819 -9.727 43.609 1.00 72.69 83 ILE A O 1
ATOM 689 N N . ARG A 1 84 ? -24.656 -8.226 42.417 1.00 72.69 84 ARG A N 1
ATOM 690 C CA . ARG A 1 84 ? -24.302 -7.379 43.573 1.00 72.69 84 ARG A CA 1
ATOM 691 C C . ARG A 1 84 ? -25.528 -6.827 44.295 1.00 72.69 84 ARG A C 1
ATOM 693 O O . ARG A 1 84 ? -25.582 -6.890 45.517 1.00 72.69 84 ARG A O 1
ATOM 700 N N . LYS A 1 85 ? -26.516 -6.328 43.548 1.00 69.44 85 LYS A N 1
ATOM 701 C CA . LYS A 1 85 ? -27.774 -5.821 44.116 1.00 69.44 85 LYS A CA 1
ATOM 702 C C . LYS A 1 85 ? -28.582 -6.908 44.825 1.00 69.44 85 LYS A C 1
ATOM 704 O O . LYS A 1 85 ? -29.144 -6.638 45.877 1.00 69.44 85 LYS A O 1
ATOM 709 N N . VAL A 1 86 ? -28.646 -8.112 44.255 1.00 66.00 86 VAL A N 1
ATOM 710 C CA . VAL A 1 86 ? -29.440 -9.225 44.803 1.00 66.00 86 VAL A CA 1
ATOM 711 C C . VAL A 1 86 ? -28.751 -9.890 45.995 1.00 66.00 86 VAL A C 1
ATOM 713 O O . VAL A 1 86 ? -29.421 -10.260 46.952 1.00 66.00 86 VAL A O 1
ATOM 716 N N . LEU A 1 87 ? -27.426 -10.039 45.956 1.00 70.19 87 LEU A N 1
ATOM 717 C CA . LEU A 1 87 ? -26.657 -10.737 46.992 1.00 70.19 87 LE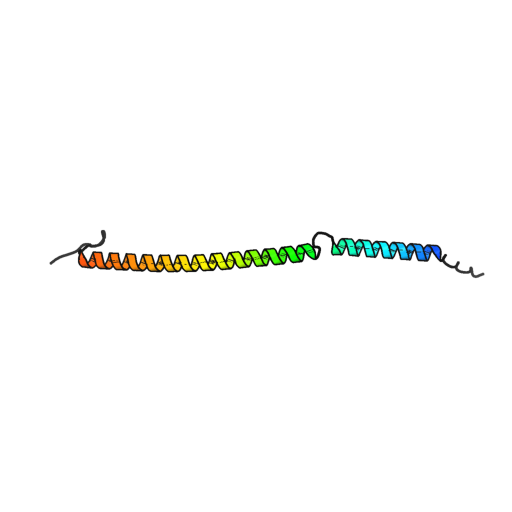U A CA 1
ATOM 718 C C . LEU A 1 87 ? -26.112 -9.806 48.085 1.00 70.19 87 LEU A C 1
ATOM 720 O O . LEU A 1 87 ? -25.435 -10.276 48.994 1.00 70.19 87 LEU A O 1
ATOM 724 N N . GLY A 1 88 ? -26.378 -8.497 48.002 1.00 67.06 88 GLY A N 1
ATOM 725 C CA . GLY A 1 88 ? -25.878 -7.514 48.968 1.00 67.06 88 GLY A CA 1
ATOM 726 C C . GLY A 1 88 ? -24.351 -7.386 48.976 1.00 67.06 88 GLY A C 1
ATOM 727 O O . GLY A 1 88 ? -23.778 -6.961 49.975 1.00 67.06 88 GLY A O 1
ATOM 728 N N . TYR A 1 89 ? -23.671 -7.775 47.890 1.00 64.75 89 TYR A N 1
ATOM 729 C CA . TYR A 1 89 ? -22.212 -7.715 47.818 1.00 64.75 89 TYR A CA 1
ATOM 730 C C . TYR A 1 89 ? -21.733 -6.276 47.609 1.00 64.75 89 TYR A C 1
ATOM 732 O O . TYR A 1 89 ? -21.938 -5.671 46.552 1.00 64.75 89 TYR A O 1
ATOM 740 N N . ILE A 1 90 ? -21.061 -5.761 48.634 1.00 60.25 90 ILE A N 1
ATOM 741 C CA . ILE A 1 90 ? -20.426 -4.446 48.685 1.00 60.25 90 ILE A CA 1
ATOM 742 C C . ILE A 1 90 ? -19.050 -4.544 48.004 1.00 60.25 90 ILE A C 1
ATOM 744 O O . ILE A 1 90 ? -18.398 -5.592 48.059 1.00 60.25 90 ILE A O 1
ATOM 748 N N . LYS A 1 91 ? -18.588 -3.482 47.328 1.00 64.00 91 LYS A N 1
ATOM 749 C CA . LYS A 1 91 ? -17.199 -3.444 46.838 1.00 64.00 91 LYS A CA 1
ATOM 750 C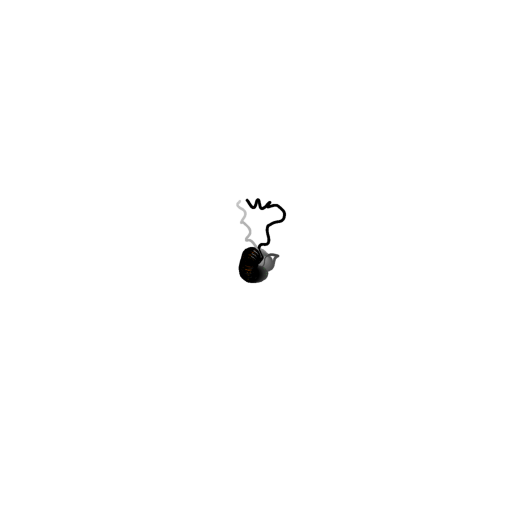 C . LYS A 1 91 ? -16.225 -3.546 48.028 1.00 64.00 91 LYS A C 1
ATOM 752 O O . LYS A 1 91 ? -16.551 -3.035 49.093 1.00 64.00 91 LYS A O 1
ATOM 757 N N . PRO A 1 92 ? -15.013 -4.110 47.847 1.00 60.00 92 PRO A N 1
ATOM 758 C CA . PRO A 1 92 ? -14.004 -4.176 48.911 1.00 60.00 92 PRO A CA 1
ATOM 759 C C . PRO A 1 92 ? -13.673 -2.822 49.571 1.00 60.00 92 PRO A C 1
ATOM 761 O O . PRO A 1 92 ? -13.239 -2.808 50.716 1.00 60.00 92 PRO A O 1
ATOM 764 N N . ASP A 1 93 ? -13.911 -1.708 48.867 1.00 65.56 93 ASP A N 1
ATOM 765 C CA . ASP A 1 93 ? -13.608 -0.339 49.310 1.00 65.56 93 ASP A CA 1
ATOM 766 C C . ASP A 1 93 ? -14.838 0.458 49.807 1.00 65.56 93 ASP A C 1
ATOM 768 O O . ASP A 1 93 ? -14.763 1.679 49.942 1.00 65.56 93 ASP A O 1
ATOM 772 N N . GLU A 1 94 ? -15.987 -0.180 50.052 1.00 62.34 94 GLU A N 1
ATOM 773 C CA . GLU A 1 94 ? -17.182 0.486 50.599 1.00 62.34 94 GLU A CA 1
ATOM 774 C C . GL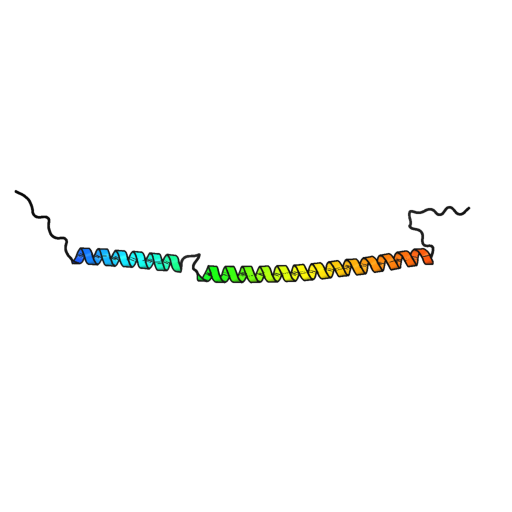U A 1 94 ? -17.518 -0.047 52.000 1.00 62.34 94 GLU A C 1
ATOM 776 O O . GLU A 1 94 ? -17.731 -1.242 52.198 1.00 62.34 94 GLU A O 1
ATOM 781 N N . THR A 1 95 ? -17.606 0.856 52.981 1.00 59.69 95 THR A N 1
ATOM 782 C CA . THR A 1 95 ? -18.029 0.540 54.353 1.00 59.69 95 THR A CA 1
ATOM 783 C C . THR A 1 95 ? -19.515 0.846 54.509 1.00 59.69 95 THR A C 1
ATOM 785 O O . THR A 1 95 ? -19.929 1.996 54.359 1.00 59.69 95 THR A O 1
ATOM 788 N N . VAL A 1 96 ? -20.320 -0.165 54.839 1.00 58.44 96 VAL A N 1
ATOM 789 C CA . VAL A 1 96 ? -21.733 0.023 55.197 1.00 58.44 96 VAL A CA 1
ATOM 790 C C . VAL A 1 96 ? -21.821 0.418 56.668 1.00 58.44 96 VAL A C 1
ATOM 792 O O . VAL A 1 96 ? -21.349 -0.306 57.542 1.00 58.44 96 VAL A O 1
ATOM 795 N N . ILE A 1 97 ? -22.416 1.580 56.932 1.00 57.38 97 ILE A N 1
ATOM 796 C CA . ILE A 1 97 ? -22.798 2.019 58.276 1.00 57.38 97 ILE A CA 1
ATOM 797 C C . ILE A 1 97 ? -24.303 1.767 58.395 1.00 57.38 97 ILE A C 1
ATOM 799 O O . ILE A 1 97 ? -25.098 2.516 57.830 1.00 57.38 97 ILE A O 1
ATOM 803 N N . GLU A 1 98 ? -24.688 0.688 59.076 1.00 63.38 98 GLU A N 1
ATOM 804 C CA . GLU A 1 98 ? -26.068 0.488 59.538 1.00 63.38 98 GLU A CA 1
ATOM 805 C C . GLU A 1 98 ? -26.272 1.269 60.847 1.00 63.38 98 GLU A C 1
ATOM 807 O O . GLU A 1 98 ? -25.432 1.195 61.747 1.00 63.38 98 GLU A O 1
ATOM 812 N N . PHE A 1 99 ? -27.365 2.035 60.930 1.00 56.22 99 PHE A N 1
ATOM 813 C CA . PHE A 1 99 ? -27.874 2.644 62.165 1.00 56.22 99 PHE A CA 1
ATOM 814 C C . PHE A 1 99 ? -29.054 1.831 62.690 1.00 56.22 99 PHE A C 1
ATOM 816 O O . PHE A 1 99 ? -29.876 1.405 61.844 1.00 56.22 99 PHE A O 1
#

pLDDT: mean 74.4, std 11.84, range [48.44, 94.12]

Secondary structure (DSSP, 8-state):
-----PPPPHHHHHHHHHHHHHHHHHHHHHHHHSSS-HHHHHHHHHHHHHHHHHHHHHHHHHHHHHHHHHHHHHHHHHHHHHHHHHHT---TT------

Radius of gyration: 40.82 Å; chains: 1; bounding box: 69×40×121 Å

Sequence (99 aa):
MIPRKQIQSPRAFRLVLNVNWTLIAILLVMGMFGKRGWLDLKRMNNENQRIQNELSKVQEQKDVLVSEIRALQQDRQAQEHTIRKVLGYIKPDETVIEF

Foldseek 3Di:
DDDDDDDDDPVVVVVVVVVVVVVVVVVVCCVCPPPPHPVVVVVVVVVVVVVVVVVVVVVVVVVVVVVVVVVVVVVVVVVVVVCCVVVVDDPPPDDDDDD